Protein AF-A0A840DRH5-F1 (afdb_monomer_lite)

pLDDT: mean 94.35, std 5.6, range [66.62, 98.25]

Foldseek 3Di:
DLVVLVPVLVVLVVVLVVLVVVLVVCVVVVHDSVVSVVVNVVSVVVNVVSVVVSVVVD

Sequence (58 aa):
MLFVWLIVIPLVGVLWFLNVVFLLKKLHEHRDPHNQIVLGAVWTFLFIFSVRLFLLDK

Radius of gyration: 13.71 Å; chains: 1; bounding box: 32×15×35 Å

Secondary structure (DSSP, 8-state):
-HHHHHHHHHHHHHHHHHHHHHHHHHHHTT---HHHHHHHHHHHHHHHHHHHHHHH--

Organism: NCBI:txid230470

Structure (mmCIF, N/CA/C/O backbone):
data_AF-A0A840DRH5-F1
#
_entry.id   AF-A0A840DRH5-F1
#
loop_
_atom_site.group_PDB
_atom_site.id
_atom_site.type_symbol
_atom_site.label_atom_id
_atom_site.label_alt_id
_atom_site.label_comp_id
_atom_site.label_asym_id
_atom_site.label_entity_id
_atom_site.label_seq_id
_atom_site.pdbx_PDB_ins_code
_atom_site.Cartn_x
_atom_site.Cartn_y
_atom_site.Cartn_z
_atom_site.occupancy
_atom_site.B_iso_or_equiv
_atom_site.auth_seq_id
_atom_site.auth_comp_id
_atom_site.auth_asym_id
_atom_site.auth_atom_id
_atom_site.pdbx_PDB_model_num
ATOM 1 N N . MET A 1 1 ? 10.209 -0.267 -21.374 1.00 76.31 1 MET A N 1
ATOM 2 C CA . MET A 1 1 ? 9.359 -0.887 -20.328 1.00 76.31 1 MET A CA 1
ATOM 3 C C . MET A 1 1 ? 9.738 -0.437 -18.916 1.00 76.31 1 MET A C 1
ATOM 5 O O . MET A 1 1 ? 8.836 -0.151 -18.144 1.00 76.31 1 MET A O 1
ATOM 9 N N . LEU A 1 2 ? 11.028 -0.249 -18.595 1.00 84.25 2 LEU A N 1
ATOM 10 C CA . LEU A 1 2 ? 11.490 0.231 -17.277 1.00 84.25 2 LEU A CA 1
ATOM 11 C C . LEU A 1 2 ? 10.748 1.480 -16.743 1.00 84.25 2 LEU A C 1
ATOM 13 O O . LEU A 1 2 ? 10.302 1.480 -15.601 1.00 84.25 2 LEU A O 1
ATOM 17 N N . PHE A 1 3 ? 10.568 2.515 -17.574 1.00 87.31 3 PHE A N 1
ATOM 18 C CA . PHE A 1 3 ? 9.858 3.745 -17.186 1.00 87.31 3 PHE A CA 1
ATOM 19 C C . PHE A 1 3 ? 8.385 3.519 -16.811 1.00 87.31 3 PHE A C 1
ATOM 21 O O . PHE A 1 3 ? 7.874 4.206 -15.934 1.00 87.31 3 PHE A O 1
ATOM 28 N N . VAL A 1 4 ? 7.714 2.538 -17.426 1.00 90.31 4 VAL A N 1
ATOM 29 C CA . VAL A 1 4 ? 6.328 2.183 -17.080 1.00 90.31 4 VAL A CA 1
ATOM 30 C C . VAL A 1 4 ? 6.292 1.565 -15.684 1.00 90.31 4 VAL A C 1
ATOM 32 O O . VAL A 1 4 ? 5.514 1.993 -14.835 1.00 90.31 4 VAL A O 1
ATOM 35 N N . TRP A 1 5 ? 7.191 0.619 -15.406 1.00 90.88 5 TRP A N 1
ATOM 36 C CA . TRP A 1 5 ? 7.279 -0.039 -14.102 1.00 90.88 5 TRP A CA 1
ATOM 37 C C . TRP A 1 5 ? 7.663 0.914 -12.962 1.00 90.88 5 TRP A C 1
ATOM 39 O O . TRP A 1 5 ? 7.142 0.770 -11.856 1.00 90.88 5 TRP A O 1
ATOM 49 N N . LEU A 1 6 ? 8.489 1.932 -13.243 1.00 90.88 6 LEU A N 1
ATOM 50 C CA . LEU A 1 6 ? 8.826 3.004 -12.296 1.00 90.88 6 LEU A CA 1
ATOM 51 C C . LEU A 1 6 ? 7.616 3.838 -11.855 1.00 90.88 6 LEU A C 1
ATOM 53 O O . LEU A 1 6 ? 7.680 4.455 -10.800 1.00 90.88 6 LEU A O 1
ATOM 57 N N . ILE A 1 7 ? 6.529 3.858 -12.628 1.00 93.75 7 ILE A N 1
ATOM 58 C CA . ILE A 1 7 ? 5.296 4.579 -12.283 1.00 93.75 7 ILE A CA 1
ATOM 59 C C . ILE A 1 7 ? 4.253 3.615 -11.706 1.00 93.75 7 ILE A C 1
ATOM 61 O O . ILE A 1 7 ? 3.629 3.908 -10.686 1.00 93.75 7 ILE A O 1
ATOM 65 N N . VAL A 1 8 ? 4.086 2.440 -12.319 1.00 92.81 8 VAL A N 1
ATOM 66 C CA . VAL A 1 8 ? 3.074 1.451 -11.920 1.00 92.81 8 VAL A CA 1
ATOM 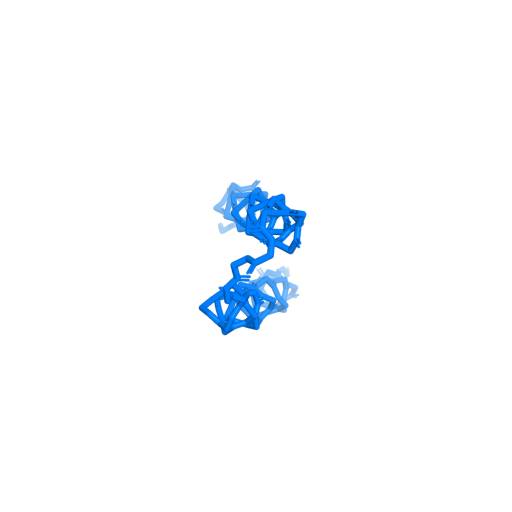67 C C . VAL A 1 8 ? 3.323 0.920 -10.508 1.00 92.81 8 VAL A C 1
ATOM 69 O O . VAL A 1 8 ? 2.394 0.891 -9.705 1.00 92.81 8 VAL A O 1
ATOM 72 N N . ILE A 1 9 ? 4.560 0.534 -10.172 1.00 93.12 9 ILE A N 1
ATOM 73 C CA . ILE A 1 9 ? 4.863 -0.067 -8.862 1.00 93.12 9 ILE A CA 1
ATOM 74 C C . ILE A 1 9 ? 4.592 0.927 -7.715 1.00 93.12 9 ILE A C 1
ATOM 76 O O . ILE A 1 9 ? 3.887 0.548 -6.774 1.00 93.12 9 ILE A O 1
ATOM 80 N N . PRO A 1 10 ? 5.050 2.197 -7.777 1.00 94.25 10 PRO A N 1
ATOM 81 C CA . PRO A 1 10 ? 4.692 3.185 -6.762 1.00 94.25 10 PRO A CA 1
ATOM 82 C C . PRO A 1 10 ? 3.191 3.458 -6.671 1.00 94.25 10 PRO A C 1
ATOM 84 O O . PRO A 1 10 ? 2.673 3.545 -5.561 1.00 94.25 10 PRO A O 1
ATOM 87 N N . LEU A 1 11 ? 2.473 3.547 -7.798 1.00 96.12 11 LEU A N 1
ATOM 88 C CA . LEU A 1 11 ? 1.022 3.769 -7.785 1.00 96.12 11 LEU A CA 1
ATOM 89 C C . LEU A 1 11 ? 0.278 2.637 -7.070 1.00 96.12 11 LEU A C 1
ATOM 91 O O . LEU A 1 11 ? -0.564 2.903 -6.212 1.00 96.12 11 LEU A O 1
ATOM 95 N N . VAL A 1 12 ? 0.618 1.381 -7.369 1.00 95.69 12 VAL A N 1
ATOM 96 C CA . VAL A 1 12 ? 0.038 0.218 -6.681 1.00 95.69 12 VAL A CA 1
ATOM 97 C C . VAL A 1 12 ? 0.376 0.253 -5.188 1.00 95.69 12 VAL A C 1
ATOM 99 O O . VAL A 1 12 ? -0.496 -0.004 -4.361 1.00 95.69 12 VAL A O 1
ATOM 102 N N . GLY A 1 13 ? 1.605 0.636 -4.828 1.00 94.44 13 GLY A N 1
ATOM 103 C CA . GLY A 1 13 ? 2.013 0.818 -3.433 1.00 94.44 13 GLY A CA 1
ATOM 104 C C . GLY A 1 13 ? 1.199 1.889 -2.697 1.00 94.44 13 GLY A C 1
ATOM 105 O O . GLY A 1 13 ? 0.750 1.654 -1.575 1.00 94.44 13 GLY A O 1
ATOM 106 N N . VAL A 1 14 ? 0.939 3.036 -3.333 1.00 96.88 14 VAL A N 1
ATOM 107 C CA . VAL A 1 14 ? 0.095 4.105 -2.769 1.00 96.88 14 VAL A CA 1
ATOM 108 C C . VAL A 1 14 ? -1.336 3.613 -2.553 1.00 96.88 14 VAL A C 1
ATOM 110 O O . VAL A 1 14 ? -1.897 3.830 -1.480 1.00 96.88 14 VAL A O 1
ATOM 113 N N . LEU A 1 15 ? -1.924 2.913 -3.527 1.00 96.75 15 LEU A N 1
ATOM 114 C CA . LEU A 1 15 ? -3.282 2.368 -3.403 1.00 96.75 15 LEU A CA 1
ATOM 115 C C . LEU A 1 15 ? -3.377 1.304 -2.303 1.00 96.75 15 LEU A C 1
ATOM 117 O O . LEU A 1 15 ? -4.331 1.310 -1.521 1.00 96.75 15 LEU A O 1
ATOM 121 N N . TRP A 1 16 ? -2.365 0.443 -2.184 1.00 96.62 16 TRP A N 1
ATOM 122 C CA . TRP A 1 16 ? -2.262 -0.522 -1.092 1.00 96.62 16 TRP A CA 1
ATOM 123 C C . TRP A 1 16 ? -2.184 0.176 0.274 1.00 96.62 16 TRP A C 1
ATOM 125 O O . TRP A 1 16 ? -2.938 -0.168 1.186 1.00 96.62 16 TRP A O 1
ATOM 135 N N . PHE A 1 17 ? -1.344 1.209 0.410 1.00 96.81 17 PHE A N 1
ATOM 136 C CA . PHE A 1 17 ? -1.215 1.978 1.651 1.00 96.81 17 PHE A CA 1
ATOM 137 C C . PHE A 1 17 ? -2.520 2.690 2.027 1.00 96.81 17 PHE A C 1
ATOM 139 O O . PHE A 1 17 ? -2.953 2.622 3.177 1.00 96.81 17 PHE A O 1
ATOM 146 N N . LEU A 1 18 ? -3.199 3.314 1.060 1.00 98.06 18 LEU A N 1
ATOM 147 C CA . LEU A 1 18 ? -4.508 3.928 1.288 1.00 98.06 18 LEU A CA 1
ATOM 148 C C . LEU A 1 18 ? -5.526 2.898 1.786 1.00 98.06 18 LEU A C 1
ATOM 150 O O . LEU A 1 18 ? -6.275 3.185 2.721 1.00 98.06 18 LEU A O 1
ATOM 154 N N . ASN A 1 19 ? -5.531 1.686 1.225 1.00 98.12 19 ASN A N 1
ATOM 155 C CA . ASN A 1 19 ? -6.395 0.613 1.707 1.00 98.12 19 ASN A CA 1
ATOM 156 C C . ASN A 1 19 ? -6.113 0.254 3.178 1.00 98.12 19 ASN A C 1
ATOM 158 O O . ASN A 1 19 ? -7.060 0.079 3.944 1.00 98.12 19 ASN A O 1
ATOM 162 N N . VAL A 1 20 ? -4.841 0.214 3.596 1.00 97.56 20 VAL A N 1
ATOM 163 C CA . VAL A 1 20 ? -4.457 0.007 5.006 1.00 97.56 20 VAL A CA 1
ATOM 164 C C . VAL A 1 20 ? -4.967 1.144 5.895 1.00 97.56 20 VAL A C 1
ATOM 166 O O . VAL A 1 20 ? -5.564 0.881 6.937 1.00 97.56 20 VAL A O 1
ATOM 169 N N . VAL A 1 21 ? -4.809 2.404 5.483 1.00 98.25 21 VAL A N 1
ATOM 170 C CA . VAL A 1 21 ? -5.325 3.559 6.242 1.00 98.25 21 VAL A CA 1
ATOM 171 C C . VAL A 1 21 ? -6.846 3.470 6.413 1.00 98.25 21 VAL A C 1
ATOM 173 O O . VAL A 1 21 ? -7.360 3.661 7.517 1.00 98.25 21 VAL A O 1
ATOM 176 N N . PHE A 1 22 ? -7.581 3.121 5.354 1.00 98.00 22 PHE A N 1
ATOM 177 C CA . PHE A 1 22 ? -9.031 2.927 5.434 1.00 98.00 22 PHE A CA 1
ATOM 178 C C . PHE A 1 22 ? -9.430 1.731 6.296 1.00 98.00 22 PHE A C 1
ATOM 180 O O . PHE A 1 22 ? -10.436 1.812 7.000 1.00 98.00 22 PHE A O 1
ATOM 187 N N . LEU A 1 23 ? -8.664 0.640 6.258 1.00 98.12 23 LEU A N 1
ATOM 188 C CA . LEU A 1 23 ? -8.873 -0.513 7.129 1.00 98.12 23 LEU A CA 1
ATOM 189 C C . LEU A 1 23 ? -8.754 -0.096 8.598 1.00 98.12 23 LEU A C 1
ATOM 191 O O . LEU A 1 23 ? -9.674 -0.347 9.373 1.00 98.12 23 LEU A O 1
ATOM 195 N N . LEU A 1 24 ? -7.675 0.603 8.963 1.00 98.19 24 LEU A N 1
ATOM 196 C CA . LEU A 1 24 ? -7.463 1.099 10.325 1.00 98.19 24 LEU A CA 1
ATOM 197 C C . LEU A 1 24 ? -8.577 2.054 10.761 1.00 98.19 24 LEU A C 1
ATOM 199 O O . LEU A 1 24 ? -9.102 1.915 11.863 1.00 98.19 24 LEU A O 1
ATOM 203 N N . LYS A 1 25 ? -8.994 2.977 9.886 1.00 98.00 25 LYS A N 1
ATOM 204 C CA . LYS A 1 25 ? -10.112 3.885 10.166 1.00 98.00 25 LYS A CA 1
ATOM 205 C C . LYS A 1 25 ? -11.420 3.127 10.409 1.00 98.00 25 LYS A C 1
ATOM 207 O O . LYS A 1 25 ? -12.121 3.423 11.370 1.00 98.00 25 LYS A O 1
ATOM 212 N N . LYS A 1 26 ? -11.743 2.131 9.575 1.00 97.56 26 LYS A N 1
ATOM 213 C CA . LYS A 1 26 ? -12.945 1.298 9.749 1.00 97.56 26 LYS A CA 1
ATOM 214 C C . LYS A 1 26 ? -12.915 0.513 11.056 1.00 97.56 26 LYS A C 1
ATOM 216 O O . LYS A 1 26 ? -13.918 0.506 11.761 1.00 97.56 26 LYS A O 1
ATOM 221 N N . LEU A 1 27 ? -11.776 -0.095 11.385 1.00 97.50 27 LEU A N 1
ATOM 222 C CA . LEU A 1 27 ? -11.592 -0.821 12.642 1.00 97.50 27 LEU A CA 1
ATOM 223 C C . LEU A 1 27 ? -11.750 0.108 13.851 1.00 97.50 27 LEU A C 1
ATOM 225 O O . LEU A 1 27 ? -12.444 -0.241 14.800 1.00 97.50 27 LEU A O 1
ATOM 229 N N . HIS A 1 28 ? -11.180 1.313 13.791 1.00 97.81 28 HIS A N 1
ATOM 230 C CA . HIS A 1 28 ? -11.343 2.322 14.837 1.00 97.81 28 HIS A CA 1
ATOM 231 C C . HIS A 1 28 ? -12.813 2.741 15.010 1.00 97.81 28 HIS A C 1
ATOM 233 O O . HIS A 1 28 ? -13.312 2.815 16.129 1.00 97.81 28 HIS A O 1
ATOM 239 N N . GLU A 1 29 ? -13.544 2.924 13.909 1.00 97.94 29 GLU A N 1
ATOM 240 C CA . GLU A 1 29 ? -14.980 3.234 13.907 1.00 97.94 29 GLU A CA 1
ATOM 241 C C . GLU A 1 29 ? -15.888 2.011 14.167 1.00 97.94 29 GLU A C 1
ATOM 243 O O . GLU A 1 29 ? -17.105 2.128 14.042 1.00 97.94 29 GLU A O 1
ATOM 248 N N . HIS A 1 30 ? -15.328 0.840 14.509 1.00 97.19 30 HIS A N 1
ATOM 249 C CA . HIS A 1 30 ? -16.063 -0.412 14.755 1.00 97.19 30 HIS A CA 1
ATOM 250 C C . HIS A 1 30 ? -16.956 -0.839 13.570 1.00 97.19 30 HIS A C 1
ATOM 252 O O . HIS A 1 30 ? -17.976 -1.508 13.740 1.00 97.19 30 HIS A O 1
ATOM 258 N N . ARG A 1 31 ? -16.576 -0.450 12.346 1.00 96.94 31 ARG A N 1
ATOM 259 C CA . ARG A 1 31 ? -17.251 -0.846 11.104 1.00 96.94 31 ARG A CA 1
ATOM 260 C C . ARG A 1 31 ? -16.655 -2.130 10.549 1.00 96.94 31 ARG A C 1
ATOM 262 O O . ARG A 1 31 ? -15.479 -2.421 10.751 1.00 96.94 31 ARG A O 1
ATOM 269 N N . ASP A 1 32 ? -17.451 -2.835 9.753 1.00 97.25 32 ASP A N 1
ATOM 270 C CA . ASP A 1 32 ? -17.028 -4.061 9.081 1.00 97.25 32 ASP A CA 1
ATOM 271 C C . ASP A 1 32 ? -15.800 -3.834 8.156 1.00 97.25 32 ASP A C 1
ATOM 273 O O . ASP A 1 32 ? -15.872 -3.052 7.189 1.00 97.25 32 ASP A O 1
ATOM 277 N N . PRO A 1 33 ? -14.659 -4.504 8.428 1.00 97.31 33 PRO A N 1
ATOM 278 C CA . PRO A 1 33 ? -13.447 -4.401 7.626 1.00 97.31 33 PRO A CA 1
ATOM 279 C C . PRO A 1 33 ? -13.440 -5.299 6.379 1.00 97.31 33 PRO A C 1
ATOM 281 O O . PRO A 1 33 ? -12.495 -5.191 5.595 1.00 97.31 33 PRO A O 1
ATOM 284 N N . HIS A 1 34 ? -14.440 -6.164 6.166 1.00 96.75 34 HIS A N 1
ATOM 285 C CA . HIS A 1 34 ? -14.424 -7.232 5.156 1.00 96.75 34 HIS A CA 1
ATOM 286 C C . HIS A 1 34 ? 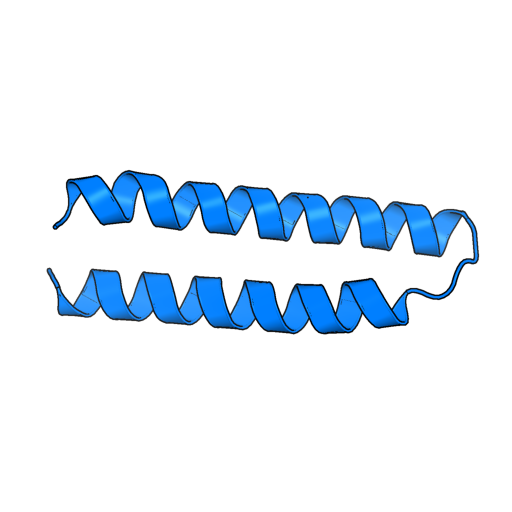-13.964 -6.757 3.771 1.00 96.75 34 HIS A C 1
ATOM 288 O O . HIS A 1 34 ? -13.006 -7.292 3.211 1.00 96.75 34 HIS A O 1
ATOM 294 N N . ASN A 1 35 ? -14.562 -5.681 3.254 1.00 96.31 35 ASN A N 1
ATOM 295 C CA . ASN A 1 35 ? -14.212 -5.158 1.930 1.00 96.31 35 ASN A CA 1
ATOM 296 C C . ASN A 1 35 ? -12.745 -4.723 1.835 1.00 96.31 35 ASN A C 1
ATOM 298 O O . ASN A 1 35 ? -12.123 -4.906 0.798 1.00 96.31 35 ASN A O 1
ATOM 302 N N . GLN A 1 36 ? -12.179 -4.176 2.909 1.00 97.50 36 GLN A N 1
ATOM 303 C CA . GLN A 1 36 ? -10.815 -3.646 2.919 1.00 97.50 36 GLN A CA 1
ATOM 304 C C . GLN A 1 36 ? -9.801 -4.781 3.054 1.00 97.50 36 GLN A C 1
ATOM 306 O O . GLN A 1 36 ? -8.691 -4.679 2.536 1.00 97.50 36 GLN A O 1
ATOM 311 N N . ILE A 1 37 ? -10.197 -5.884 3.688 1.00 97.88 37 ILE A N 1
ATOM 312 C CA . ILE A 1 37 ? -9.424 -7.126 3.712 1.00 97.88 37 ILE A CA 1
ATOM 313 C C . ILE A 1 37 ? -9.373 -7.729 2.304 1.00 97.88 37 ILE A C 1
ATOM 315 O O . ILE A 1 37 ? -8.284 -8.001 1.802 1.00 97.88 37 ILE A O 1
ATOM 319 N N . VAL A 1 38 ? -10.522 -7.868 1.632 1.00 98.12 38 VAL A N 1
ATOM 320 C CA . VAL A 1 38 ? -10.588 -8.395 0.256 1.00 98.12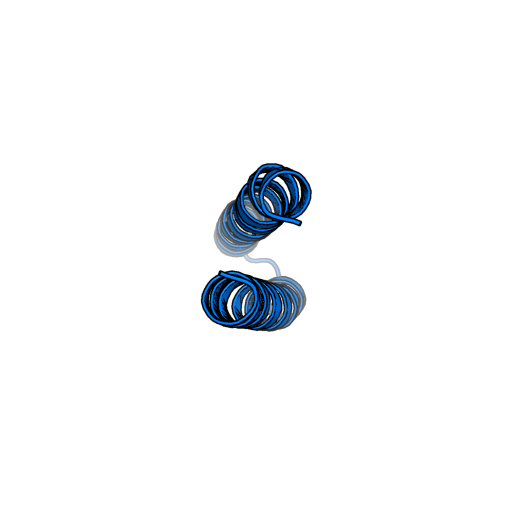 38 VAL A CA 1
ATOM 321 C C . VAL A 1 38 ? -9.803 -7.502 -0.707 1.00 98.12 38 VAL A C 1
ATOM 323 O O . VAL A 1 38 ? -8.948 -7.989 -1.446 1.00 98.12 38 VAL A O 1
ATOM 326 N N . LEU A 1 39 ? -10.025 -6.186 -0.663 1.00 97.50 39 LEU A N 1
ATOM 327 C CA . LEU A 1 39 ? -9.308 -5.229 -1.506 1.00 97.50 39 LEU A CA 1
ATOM 328 C C . LEU A 1 39 ? -7.802 -5.240 -1.203 1.00 97.50 39 LEU A C 1
ATOM 330 O O . LEU A 1 39 ? -6.985 -5.173 -2.115 1.00 97.50 39 LEU A O 1
ATOM 334 N N . GLY A 1 40 ? -7.425 -5.376 0.070 1.00 97.38 40 GLY A N 1
ATOM 335 C CA . GLY A 1 40 ? -6.034 -5.500 0.502 1.00 97.38 40 GLY A CA 1
AT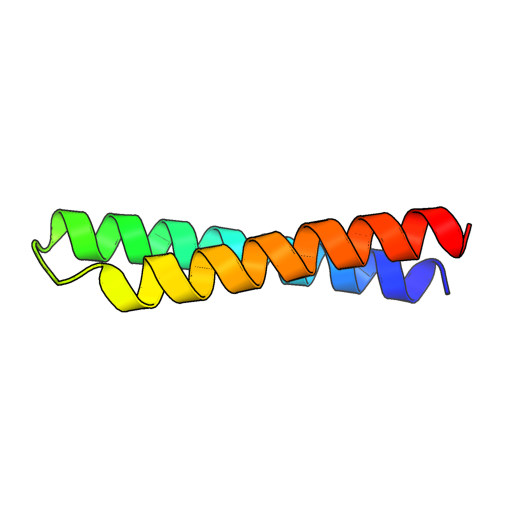OM 336 C C . GLY A 1 40 ? -5.352 -6.749 -0.050 1.00 97.38 40 GLY A C 1
ATOM 337 O O . GLY A 1 40 ? -4.207 -6.665 -0.497 1.00 97.38 40 GLY A O 1
ATOM 338 N N . ALA A 1 41 ? -6.052 -7.884 -0.093 1.00 97.75 41 ALA A N 1
ATOM 339 C CA . ALA A 1 41 ? -5.553 -9.105 -0.722 1.00 97.75 41 ALA A CA 1
ATOM 340 C C . ALA A 1 41 ? -5.338 -8.911 -2.233 1.00 97.75 41 ALA A C 1
ATOM 342 O O . ALA A 1 41 ? -4.277 -9.265 -2.750 1.00 97.75 41 ALA A O 1
ATOM 343 N N . VAL A 1 42 ? -6.288 -8.270 -2.925 1.00 97.69 42 VAL A N 1
ATOM 344 C CA . VAL A 1 42 ? -6.169 -7.944 -4.357 1.00 97.69 42 VAL A CA 1
ATOM 345 C C . VAL A 1 42 ? -4.981 -7.015 -4.614 1.00 97.69 42 VAL A C 1
ATOM 347 O O . VAL A 1 42 ? -4.155 -7.309 -5.476 1.00 97.69 42 VAL A O 1
ATOM 350 N N . TRP A 1 43 ? -4.832 -5.936 -3.841 1.00 97.00 43 TRP A N 1
ATOM 351 C CA . TRP A 1 43 ? -3.701 -5.015 -3.988 1.00 97.00 43 TRP A CA 1
ATOM 352 C C . TRP A 1 43 ? -2.359 -5.684 -3.699 1.00 97.00 43 TRP A C 1
ATOM 354 O O . TRP A 1 43 ? -1.394 -5.446 -4.420 1.00 97.00 43 TRP A O 1
ATOM 364 N N . THR A 1 44 ? -2.299 -6.555 -2.690 1.00 95.81 44 THR A N 1
ATOM 365 C CA . THR A 1 44 ? -1.093 -7.334 -2.370 1.00 95.81 44 THR A CA 1
ATOM 366 C C . THR A 1 44 ? -0.716 -8.256 -3.528 1.00 95.81 44 THR A C 1
ATOM 368 O O . THR A 1 44 ? 0.445 -8.281 -3.939 1.00 95.81 44 THR A O 1
ATOM 371 N N . PHE A 1 45 ? -1.691 -8.968 -4.103 1.00 97.00 45 PHE A N 1
ATOM 372 C CA . PHE A 1 45 ? -1.468 -9.808 -5.279 1.00 97.00 45 PHE A CA 1
ATOM 373 C C . PHE A 1 45 ? -0.955 -8.985 -6.466 1.00 97.00 45 PHE A C 1
ATOM 375 O O . PHE A 1 45 ? 0.073 -9.331 -7.046 1.00 97.00 45 PHE A O 1
ATOM 382 N N . LEU A 1 46 ? -1.616 -7.868 -6.791 1.00 96.00 46 LEU A N 1
ATOM 383 C CA . LEU A 1 46 ? -1.211 -6.985 -7.887 1.00 96.00 46 LEU A CA 1
ATOM 384 C C . LEU A 1 46 ? 0.190 -6.409 -7.677 1.00 96.00 46 LEU A C 1
ATOM 386 O O . LEU A 1 46 ? 0.957 -6.327 -8.635 1.00 96.00 46 LEU A O 1
ATOM 390 N N . PHE A 1 47 ? 0.547 -6.044 -6.446 1.00 93.31 47 PHE A N 1
ATOM 391 C CA . PHE A 1 47 ? 1.877 -5.543 -6.116 1.00 93.31 47 PHE A CA 1
ATOM 392 C C . PHE A 1 47 ? 2.954 -6.604 -6.362 1.00 93.31 47 PHE A C 1
ATOM 394 O O . PHE A 1 47 ? 3.884 -6.363 -7.131 1.00 93.31 47 PHE A O 1
ATOM 401 N N . ILE A 1 48 ? 2.800 -7.800 -5.781 1.00 95.19 48 ILE A N 1
ATOM 402 C CA . ILE A 1 48 ? 3.753 -8.910 -5.951 1.00 95.19 48 ILE A CA 1
ATOM 403 C C . ILE A 1 48 ? 3.862 -9.301 -7.426 1.00 95.19 48 ILE A C 1
ATOM 405 O O . ILE A 1 48 ? 4.966 -9.474 -7.944 1.00 95.19 48 ILE A O 1
ATOM 409 N N . PHE A 1 49 ? 2.728 -9.402 -8.120 1.00 94.88 49 PHE A N 1
ATOM 410 C CA . PHE A 1 49 ? 2.685 -9.732 -9.538 1.00 94.88 49 PHE A CA 1
ATOM 411 C C . PHE A 1 49 ? 3.403 -8.679 -10.392 1.00 94.88 49 PHE A C 1
ATOM 413 O O . PHE A 1 49 ? 4.219 -9.038 -11.238 1.00 94.88 49 PHE A O 1
ATOM 420 N N . SER A 1 50 ? 3.176 -7.390 -10.124 1.00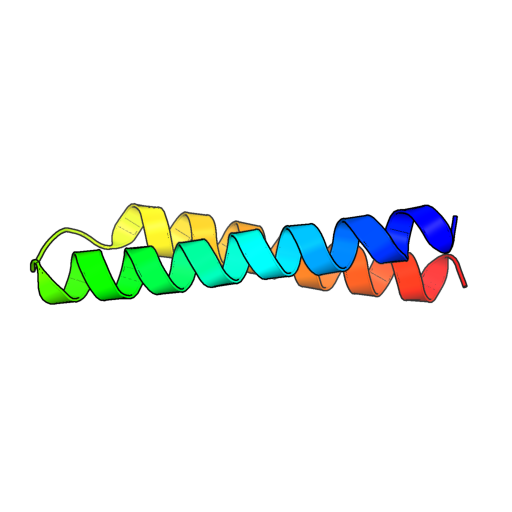 92.38 50 SER A N 1
ATOM 421 C CA . SER A 1 50 ? 3.838 -6.283 -10.830 1.00 92.38 50 SER A CA 1
ATOM 422 C C . SER A 1 50 ? 5.349 -6.284 -10.605 1.00 92.38 50 SER A C 1
ATOM 424 O O . SER A 1 50 ? 6.112 -6.123 -11.553 1.00 92.38 50 SER A O 1
ATOM 426 N N . VAL A 1 51 ? 5.800 -6.523 -9.369 1.00 92.50 51 VAL A N 1
ATOM 427 C CA . VAL A 1 51 ? 7.231 -6.655 -9.053 1.00 92.50 51 VAL A CA 1
ATOM 428 C C . VAL A 1 51 ? 7.835 -7.849 -9.792 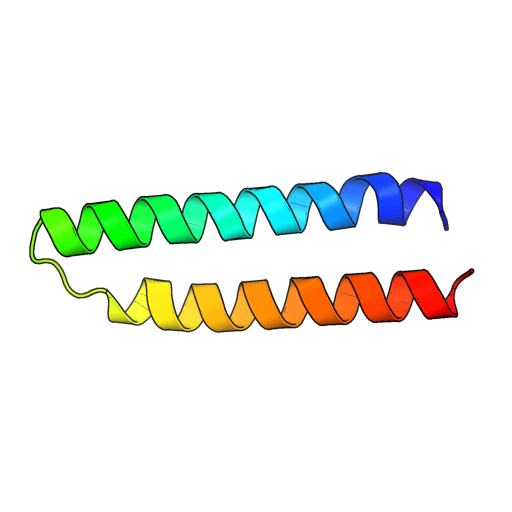1.00 92.50 51 VAL A C 1
ATOM 430 O O . VAL A 1 51 ? 8.896 -7.724 -10.398 1.00 92.50 51 VAL A O 1
ATOM 433 N N . ARG A 1 52 ? 7.153 -8.998 -9.798 1.00 94.69 52 ARG A N 1
ATOM 434 C CA . ARG A 1 52 ? 7.611 -10.206 -10.497 1.00 94.69 52 ARG A CA 1
ATOM 435 C C . ARG A 1 52 ? 7.705 -9.999 -12.007 1.00 94.69 52 ARG A C 1
ATOM 437 O O . ARG A 1 52 ? 8.670 -10.459 -12.604 1.00 94.69 52 ARG A O 1
ATOM 444 N N . LEU A 1 53 ? 6.740 -9.313 -12.622 1.00 93.00 53 LEU A N 1
ATOM 445 C CA . LEU A 1 53 ? 6.798 -8.962 -14.044 1.00 93.00 53 LEU A CA 1
ATOM 446 C C . LEU A 1 53 ? 7.946 -7.999 -14.349 1.00 93.00 53 LEU A C 1
ATOM 448 O O . LEU A 1 53 ? 8.719 -8.257 -15.263 1.00 93.00 53 LEU A O 1
ATOM 452 N N . PHE A 1 54 ? 8.129 -6.956 -13.540 1.00 91.38 54 PHE A N 1
ATOM 453 C CA . PHE A 1 54 ? 9.258 -6.036 -13.688 1.00 91.38 54 PHE A CA 1
ATOM 454 C C . PHE A 1 54 ? 10.620 -6.738 -13.633 1.00 91.38 54 PHE A C 1
ATOM 456 O O . PHE A 1 54 ? 11.533 -6.355 -14.359 1.00 91.38 54 PHE A O 1
ATOM 463 N N . LEU A 1 55 ? 10.766 -7.743 -12.764 1.00 91.69 55 LEU A N 1
ATOM 464 C CA . LEU A 1 55 ? 11.995 -8.529 -12.654 1.00 91.69 55 LEU A CA 1
ATOM 465 C C . LEU A 1 55 ? 12.234 -9.451 -13.859 1.00 91.69 55 LEU A C 1
ATOM 467 O O . LEU A 1 55 ? 13.383 -9.784 -14.109 1.00 91.69 55 LEU A O 1
ATOM 471 N N . LEU A 1 56 ? 11.183 -9.868 -14.574 1.00 91.81 56 LEU A N 1
ATOM 472 C CA . LEU A 1 56 ? 11.289 -10.682 -15.794 1.00 91.81 56 LEU A CA 1
ATOM 473 C C . LEU A 1 56 ? 11.499 -9.848 -17.060 1.00 91.81 56 LEU A C 1
ATOM 475 O O . LEU A 1 56 ? 12.117 -10.326 -18.003 1.00 91.81 56 LEU A O 1
ATOM 479 N N . ASP A 1 57 ? 10.966 -8.628 -17.083 1.00 81.19 57 ASP A N 1
ATOM 480 C CA . ASP A 1 57 ? 11.127 -7.675 -18.188 1.00 81.19 57 ASP A CA 1
ATOM 481 C C . ASP A 1 57 ? 12.503 -6.976 -18.186 1.00 81.19 57 ASP A C 1
ATOM 483 O O . ASP A 1 57 ? 12.802 -6.203 -19.102 1.00 81.19 57 ASP A O 1
ATOM 487 N N . LYS A 1 58 ? 13.298 -7.174 -17.129 1.00 66.62 58 LYS A N 1
ATOM 488 C CA . LYS A 1 58 ? 14.667 -6.666 -16.978 1.00 66.62 58 LYS A CA 1
ATOM 489 C C . LYS A 1 58 ? 15.684 -7.629 -17.571 1.00 66.62 58 LYS A C 1
ATOM 491 O O . LYS A 1 58 ? 16.626 -7.107 -18.205 1.00 66.62 58 LYS A O 1
#